Protein AF-A0A7J3W7U5-F1 (afdb_monomer)

Nearest PDB structures (foldseek):
  7qve-assembly1_c  TM=9.001E-01  e=1.166E-04  Spinacia oleracea
  8rvp-assembly1_W  TM=9.427E-01  e=3.334E-04  Saccharomyces cerevisiae
  8fz5-assembly1_J  TM=8.859E-01  e=5.279E-04  Bos taurus
  8g6f-assembly1_a  TM=8.539E-01  e=5.637E-04  Plasmodium falciparum Dd2
  8fz6-assembly1_Y  TM=8.909E-01  e=5.256E-03  Bos taurus

Secondary structure (DSSP, 8-state):
-------------EEEEEETTEEEEEE---EEETTEEEESS---EEEEETTEEEE--S-HHHHHHHHHHHHHHHHHHHHHHSSPPPHHHHHHHHHHHHH--

Radius of gyration: 16.0 Å; Cα contacts (8 Å, |Δi|>4): 111; chains: 1; bounding box: 32×31×54 Å

Foldseek 3Di:
DPPDPPQQQQVKDKDWDDDPVAIDIDIQQFGDDRPDGPDRGHDFWAAQDPRDIDGDDDDPVLVVVLSVVSNVVQVVCCVVVVDGDDRVNSVVVSVVSVVVD

Sequence (101 aa):
MYDGFKVLKTGTTTIGLVCKDGVVLASDTRVTMGFTVAHKRGRKIYQIDDHLAMTIAGTVAEGQNVVDMLRFYAKLYKVERNRPMPVSTASRLASQILYSN

pLDDT: mean 90.14, std 13.56, range [40.91, 98.56]

Mean predicted aligned error: 5.51 Å

Solvent-accessible surface area (backbone atoms only — not comparable to full-atom values): 6353 Å² total; per-residue (Å²): 138,80,81,69,88,71,80,73,79,70,80,58,50,71,49,77,44,85,53,98,92,48,73,49,80,49,61,59,27,62,34,59,57,87,95,41,78,74,36,73,76,42,86,40,73,44,79,49,53,99,93,41,69,49,73,60,72,77,64,64,66,65,44,49,55,52,49,52,51,50,30,50,51,38,52,50,39,26,68,77,66,74,43,82,62,54,69,71,56,53,52,51,51,49,51,50,56,65,68,77,107

Structure (mmCIF, N/CA/C/O backbone):
data_AF-A0A7J3W7U5-F1
#
_entry.id   AF-A0A7J3W7U5-F1
#
loop_
_atom_site.group_PDB
_atom_site.id
_atom_site.type_symbol
_atom_site.label_atom_id
_atom_site.label_alt_id
_atom_site.label_comp_id
_atom_site.label_asym_id
_atom_site.label_entity_id
_atom_site.label_seq_id
_atom_site.pdbx_PDB_ins_code
_atom_site.Cartn_x
_atom_site.Cartn_y
_atom_site.Cartn_z
_atom_site.occupancy
_atom_site.B_iso_or_equiv
_atom_site.auth_seq_id
_atom_site.auth_comp_id
_atom_site.auth_asym_id
_atom_site.auth_atom_id
_atom_site.pdbx_PDB_model_num
ATOM 1 N N . MET A 1 1 ? 10.745 17.808 -34.013 1.00 40.91 1 MET A N 1
ATOM 2 C CA . MET A 1 1 ? 10.442 16.364 -33.945 1.00 40.91 1 MET A CA 1
ATOM 3 C C . MET A 1 1 ? 10.285 15.992 -32.481 1.00 40.91 1 MET A C 1
ATOM 5 O O . MET A 1 1 ? 11.275 15.702 -31.828 1.00 40.91 1 MET A O 1
ATOM 9 N N . TYR A 1 2 ? 9.071 16.100 -31.946 1.00 43.38 2 TYR A N 1
ATOM 10 C CA . TYR A 1 2 ? 8.753 15.611 -30.607 1.00 43.38 2 TYR A CA 1
ATOM 11 C C . TYR A 1 2 ? 8.020 14.290 -30.797 1.00 43.38 2 TYR A C 1
ATOM 13 O O . TYR A 1 2 ? 6.822 14.287 -31.067 1.00 43.38 2 TYR A O 1
ATOM 21 N N . ASP A 1 3 ? 8.759 13.184 -30.755 1.00 49.81 3 ASP A N 1
ATOM 22 C CA . ASP A 1 3 ? 8.131 11.878 -30.589 1.00 49.81 3 ASP A CA 1
ATOM 23 C C . ASP A 1 3 ? 7.641 11.850 -29.139 1.00 49.81 3 ASP A C 1
ATOM 25 O O . ASP A 1 3 ? 8.437 11.919 -28.198 1.00 49.81 3 ASP A O 1
ATOM 29 N N . GLY A 1 4 ? 6.322 11.954 -28.968 1.00 48.53 4 GLY A N 1
ATOM 30 C CA . GLY A 1 4 ? 5.688 12.090 -27.663 1.00 48.53 4 GLY A CA 1
ATOM 31 C C . GLY A 1 4 ? 6.155 10.982 -26.728 1.00 48.53 4 GLY A C 1
ATOM 32 O O . GLY A 1 4 ? 6.359 9.854 -27.170 1.00 48.53 4 GLY A O 1
ATOM 33 N N . PHE A 1 5 ? 6.329 11.304 -25.442 1.00 54.91 5 PHE A N 1
ATOM 34 C CA . PHE A 1 5 ?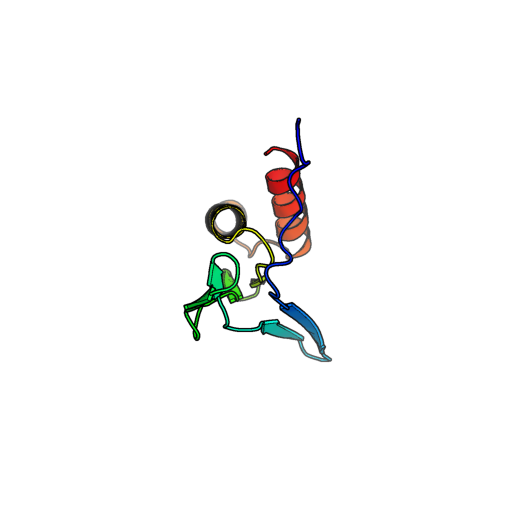 6.657 10.347 -24.384 1.00 54.91 5 PHE A CA 1
ATOM 35 C C . PHE A 1 5 ? 5.729 9.130 -24.467 1.00 54.91 5 PHE A C 1
ATOM 37 O O . PHE A 1 5 ? 4.622 9.112 -23.926 1.00 54.91 5 PHE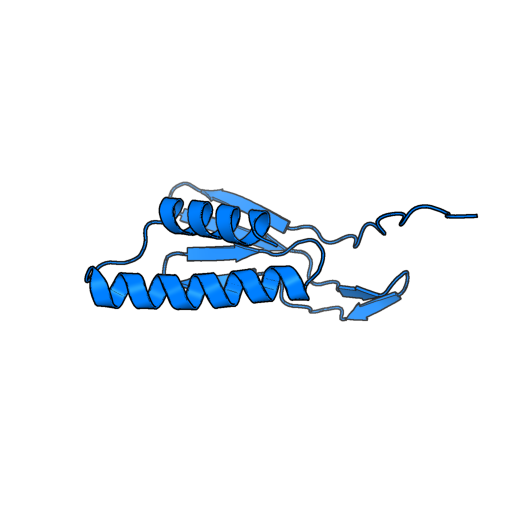 A O 1
ATOM 44 N N . LYS A 1 6 ? 6.172 8.093 -25.177 1.00 54.91 6 LYS A N 1
ATOM 45 C CA . LYS A 1 6 ? 5.457 6.834 -25.269 1.00 54.91 6 LYS A CA 1
ATOM 46 C C . LYS A 1 6 ? 5.610 6.200 -23.901 1.00 54.91 6 LYS A C 1
ATOM 48 O O . LYS A 1 6 ? 6.700 5.746 -23.560 1.00 54.91 6 LYS A O 1
ATOM 53 N N . VAL A 1 7 ? 4.543 6.227 -23.102 1.00 58.75 7 VAL A N 1
ATOM 54 C CA . VAL A 1 7 ? 4.512 5.590 -21.782 1.00 58.75 7 VAL A CA 1
ATOM 55 C C . VAL A 1 7 ? 4.921 4.133 -21.974 1.00 58.75 7 VAL A C 1
ATOM 57 O O . VAL A 1 7 ? 4.158 3.314 -22.494 1.00 58.75 7 VAL A O 1
ATOM 60 N N . LEU A 1 8 ? 6.164 3.817 -21.610 1.00 58.50 8 LEU A N 1
ATOM 61 C CA . LEU A 1 8 ? 6.649 2.450 -21.603 1.00 58.50 8 LEU A CA 1
ATOM 62 C C . LEU A 1 8 ? 5.818 1.722 -20.555 1.00 58.50 8 LEU A C 1
ATOM 64 O O . LEU A 1 8 ? 5.925 1.999 -19.361 1.00 58.50 8 LEU A O 1
ATOM 68 N N . LYS A 1 9 ? 4.948 0.812 -21.004 1.00 61.66 9 LYS A N 1
ATOM 69 C CA . LYS A 1 9 ? 4.211 -0.065 -20.096 1.00 61.66 9 LYS A CA 1
ATOM 70 C C . LYS A 1 9 ? 5.244 -0.825 -19.266 1.00 61.66 9 LYS A C 1
ATOM 72 O O . LYS A 1 9 ? 5.936 -1.694 -19.784 1.00 61.66 9 LYS A O 1
ATOM 77 N N . THR A 1 10 ? 5.327 -0.512 -17.977 1.00 66.00 10 THR A N 1
ATOM 78 C CA . THR A 1 10 ? 6.302 -1.093 -17.037 1.00 66.00 10 THR A CA 1
ATOM 79 C C . THR A 1 10 ? 6.035 -2.570 -16.726 1.00 66.00 10 THR A C 1
ATOM 81 O O . THR A 1 10 ? 6.762 -3.183 -15.950 1.00 66.00 10 THR A O 1
ATOM 84 N N . GLY A 1 11 ? 4.964 -3.153 -17.281 1.00 73.44 11 GLY A N 1
ATOM 85 C CA . GLY A 1 11 ? 4.585 -4.554 -17.083 1.00 73.44 11 GLY A CA 1
ATOM 86 C C . GLY A 1 11 ? 4.192 -4.904 -15.643 1.00 73.44 11 GLY A C 1
ATOM 87 O O . GLY A 1 11 ? 3.993 -6.074 -15.336 1.00 73.44 11 GLY A O 1
ATOM 88 N N . THR A 1 12 ? 4.080 -3.916 -14.751 1.00 86.06 12 THR A N 1
ATOM 89 C CA . THR A 1 12 ? 3.766 -4.146 -13.339 1.00 86.06 12 THR A CA 1
ATOM 90 C C . THR A 1 12 ? 2.278 -4.425 -13.161 1.00 86.06 12 THR A C 1
ATOM 92 O O . THR A 1 12 ? 1.447 -3.593 -13.514 1.00 86.06 12 THR A O 1
ATOM 95 N N . THR A 1 13 ? 1.953 -5.575 -12.569 1.00 91.56 13 THR A N 1
ATOM 96 C CA . THR A 1 13 ? 0.576 -5.955 -12.220 1.00 91.56 13 THR A CA 1
ATOM 97 C C . THR A 1 13 ? 0.402 -5.962 -10.703 1.00 91.56 13 THR A C 1
ATOM 99 O O . THR A 1 13 ? 1.251 -6.485 -9.973 1.00 91.56 13 THR A O 1
ATOM 102 N N . THR A 1 14 ? -0.695 -5.384 -10.219 1.00 95.06 14 THR A N 1
ATOM 103 C CA . THR A 1 14 ? -1.139 -5.465 -8.819 1.00 95.06 14 THR A CA 1
ATOM 104 C C . THR A 1 14 ? -2.604 -5.884 -8.793 1.00 95.06 14 THR A C 1
ATOM 106 O O . THR A 1 14 ? -3.344 -5.625 -9.742 1.00 95.06 14 THR A O 1
ATOM 109 N N . ILE A 1 15 ? -3.001 -6.586 -7.735 1.00 97.06 15 ILE A N 1
ATOM 110 C CA . ILE A 1 15 ? -4.359 -7.083 -7.528 1.00 97.06 15 ILE A CA 1
ATOM 111 C C . ILE A 1 15 ? -4.729 -6.847 -6.065 1.00 97.06 15 ILE A C 1
ATOM 113 O O . ILE A 1 15 ? -3.929 -7.115 -5.165 1.00 97.06 15 ILE A O 1
ATOM 117 N N . GLY A 1 16 ? -5.956 -6.379 -5.840 1.00 97.50 16 GLY A N 1
ATOM 118 C CA . GLY A 1 16 ? -6.623 -6.412 -4.544 1.00 97.50 16 GLY A CA 1
ATOM 119 C C . GLY A 1 16 ? -7.890 -7.256 -4.635 1.00 97.50 16 GLY A C 1
ATOM 120 O O . GLY A 1 16 ? -8.680 -7.075 -5.559 1.00 97.50 16 GLY A O 1
ATOM 121 N N . LEU A 1 17 ? -8.076 -8.176 -3.692 1.00 98.12 17 LEU A N 1
ATOM 122 C CA . LEU A 1 17 ? -9.245 -9.048 -3.599 1.00 98.12 17 LEU A CA 1
ATOM 123 C C . LEU A 1 17 ? -9.935 -8.836 -2.253 1.00 98.12 17 LEU A C 1
ATOM 125 O O . LEU A 1 17 ? -9.284 -8.887 -1.210 1.00 98.12 17 LEU A O 1
ATOM 129 N N . VAL A 1 18 ? -11.251 -8.632 -2.280 1.00 97.81 18 VAL A N 1
ATOM 130 C CA . VAL A 1 18 ? -12.088 -8.629 -1.077 1.00 97.81 18 VAL A CA 1
ATOM 131 C C . VAL A 1 18 ? -12.551 -10.055 -0.807 1.00 97.81 18 VAL A C 1
ATOM 133 O O . VAL A 1 18 ? -13.121 -10.709 -1.678 1.00 97.81 18 VAL A O 1
ATOM 136 N N . CYS A 1 19 ? -12.298 -10.523 0.407 1.00 97.44 19 CYS A N 1
ATOM 137 C CA . CYS A 1 19 ? -12.687 -11.830 0.914 1.00 97.44 19 CYS A CA 1
ATOM 138 C C . CYS A 1 19 ? -13.722 -11.658 2.037 1.00 97.44 19 CYS A C 1
ATOM 140 O O . CYS A 1 19 ? -13.980 -10.546 2.493 1.00 97.44 19 CYS A O 1
ATOM 142 N N . LYS A 1 20 ? -14.294 -12.770 2.515 1.00 97.44 20 LYS A N 1
ATOM 143 C CA . LYS A 1 20 ? -15.297 -12.763 3.594 1.00 97.44 20 LYS A CA 1
ATOM 144 C C . LYS A 1 20 ? -14.816 -12.024 4.853 1.00 97.44 20 LYS A C 1
ATOM 146 O O . LYS A 1 20 ? -15.547 -11.195 5.379 1.00 97.44 20 LYS A O 1
ATOM 151 N N . ASP A 1 21 ? -13.588 -12.308 5.287 1.00 96.06 21 ASP A N 1
ATOM 152 C CA . ASP A 1 21 ? -13.049 -11.847 6.575 1.00 96.06 21 ASP A CA 1
ATOM 153 C C . ASP A 1 21 ? -11.880 -10.855 6.418 1.00 96.06 21 ASP A C 1
ATOM 155 O O . ASP A 1 21 ? -11.122 -10.615 7.355 1.00 96.06 21 ASP A O 1
ATOM 159 N N . GLY A 1 22 ? -11.687 -10.287 5.223 1.00 96.12 22 GLY A N 1
ATOM 160 C CA . GLY A 1 22 ? -10.589 -9.351 4.990 1.00 96.12 22 GLY A CA 1
ATOM 161 C C . GLY A 1 22 ? -10.278 -9.103 3.523 1.00 96.12 22 GLY A C 1
ATOM 162 O O . GLY A 1 22 ? -11.105 -9.325 2.643 1.00 96.12 22 GLY A O 1
ATOM 163 N N . VAL A 1 23 ? -9.059 -8.638 3.259 1.00 97.88 23 VAL A N 1
ATOM 164 C CA . VAL A 1 23 ? -8.576 -8.339 1.908 1.00 97.88 23 VAL A CA 1
ATOM 165 C C . VAL A 1 23 ? -7.221 -8.989 1.656 1.00 97.88 23 VAL A C 1
ATOM 167 O O . VAL A 1 23 ? -6.411 -9.138 2.569 1.00 97.88 23 VAL A O 1
ATOM 170 N N . VAL A 1 24 ? -6.961 -9.346 0.401 1.00 97.88 24 VAL A N 1
ATOM 171 C CA . VAL A 1 24 ? -5.671 -9.867 -0.059 1.00 97.88 24 VAL A CA 1
ATOM 172 C C . VAL A 1 24 ? -5.098 -8.906 -1.088 1.00 97.88 24 VAL A C 1
ATOM 174 O O . VAL A 1 24 ? -5.781 -8.524 -2.035 1.00 97.88 24 VAL A O 1
ATOM 177 N N . LEU A 1 25 ? -3.830 -8.536 -0.915 1.00 98.06 25 LEU A N 1
ATOM 178 C CA . LEU A 1 25 ? -3.069 -7.770 -1.896 1.00 98.06 25 LEU A CA 1
ATOM 179 C C . LEU A 1 25 ? -1.983 -8.659 -2.499 1.00 98.06 25 LEU A C 1
ATOM 181 O O . LEU A 1 25 ? -1.253 -9.334 -1.774 1.00 98.06 25 LEU A O 1
ATOM 185 N N . ALA A 1 26 ? -1.850 -8.624 -3.819 1.00 96.75 26 ALA A N 1
ATOM 186 C CA . ALA A 1 26 ? -0.815 -9.334 -4.558 1.00 96.75 26 ALA A CA 1
ATOM 187 C C . ALA A 1 26 ? -0.203 -8.419 -5.623 1.00 96.75 26 ALA A C 1
ATOM 189 O O . ALA A 1 26 ? -0.858 -7.520 -6.149 1.00 96.75 26 ALA A O 1
ATOM 190 N N . SER A 1 27 ? 1.068 -8.630 -5.955 1.00 95.06 27 SER A N 1
ATOM 191 C CA . SER A 1 27 ? 1.729 -7.887 -7.026 1.00 95.06 27 SER A CA 1
ATOM 192 C C . SER A 1 27 ? 2.870 -8.692 -7.631 1.00 95.06 27 SER A C 1
ATOM 194 O O . SER A 1 27 ? 3.529 -9.461 -6.929 1.00 95.06 27 SER A O 1
ATOM 196 N N . ASP A 1 28 ? 3.120 -8.494 -8.928 1.00 93.25 28 ASP A N 1
ATOM 197 C CA . ASP A 1 28 ? 4.355 -8.962 -9.557 1.00 93.25 28 ASP A CA 1
ATOM 198 C C . ASP A 1 28 ? 5.567 -8.341 -8.838 1.00 93.25 28 ASP A C 1
ATOM 200 O O . ASP A 1 28 ? 5.546 -7.202 -8.370 1.00 93.25 28 ASP A O 1
ATOM 204 N N . THR A 1 29 ? 6.665 -9.079 -8.776 1.00 92.81 29 THR A N 1
ATOM 205 C CA . THR A 1 29 ? 7.923 -8.687 -8.140 1.00 92.81 29 THR A CA 1
ATOM 206 C C . THR A 1 29 ? 8.978 -8.199 -9.139 1.00 92.81 29 THR A C 1
ATOM 208 O O . THR A 1 29 ? 9.973 -7.594 -8.741 1.00 92.81 29 THR A O 1
ATOM 211 N N . ARG A 1 30 ? 8.745 -8.329 -10.448 1.00 91.81 30 ARG A N 1
ATOM 212 C CA . ARG A 1 30 ? 9.646 -7.818 -11.493 1.00 91.81 30 ARG A CA 1
ATOM 213 C C . ARG A 1 30 ? 9.742 -6.289 -11.499 1.00 91.81 30 ARG A C 1
ATOM 215 O O . ARG A 1 30 ? 8.729 -5.603 -11.416 1.00 91.81 30 ARG A O 1
ATOM 222 N N . VAL A 1 31 ? 10.949 -5.749 -11.623 1.00 88.69 31 VAL A N 1
ATOM 223 C CA . VAL A 1 31 ? 11.238 -4.323 -11.835 1.00 88.69 31 VAL A CA 1
ATOM 224 C C . VAL A 1 31 ? 12.016 -4.199 -13.133 1.00 88.69 31 VAL A C 1
ATOM 226 O O . VAL A 1 31 ? 13.034 -4.871 -13.314 1.00 88.69 31 VAL A O 1
ATOM 229 N N . THR A 1 32 ? 11.534 -3.357 -14.038 1.00 87.00 32 THR A N 1
ATOM 230 C CA . THR A 1 32 ? 12.115 -3.164 -15.368 1.00 87.00 32 THR A CA 1
ATOM 231 C C . THR A 1 32 ? 12.667 -1.754 -15.527 1.00 87.00 32 THR A C 1
ATOM 233 O O . THR A 1 32 ? 12.049 -0.794 -15.077 1.00 87.00 32 THR A O 1
ATOM 236 N N . MET A 1 33 ? 13.802 -1.634 -16.210 1.00 84.44 33 MET A N 1
ATOM 237 C CA . MET A 1 33 ? 14.369 -0.375 -16.684 1.00 84.44 33 MET A CA 1
ATOM 238 C C . MET A 1 33 ? 14.451 -0.463 -18.210 1.00 84.44 33 MET A C 1
ATOM 240 O O . MET A 1 33 ? 15.262 -1.215 -18.753 1.00 84.44 33 MET A O 1
ATOM 244 N N . GLY A 1 34 ? 13.542 0.225 -18.904 1.00 82.06 34 GLY A N 1
ATOM 245 C CA . GLY A 1 34 ? 13.328 0.009 -20.337 1.00 82.06 34 GLY A CA 1
ATOM 246 C C . GLY A 1 34 ? 12.926 -1.443 -20.624 1.00 82.06 34 GLY A C 1
ATOM 247 O O . GLY A 1 34 ? 11.974 -1.955 -20.038 1.00 82.06 34 GLY A O 1
ATOM 248 N N . PHE A 1 35 ? 13.679 -2.115 -21.495 1.00 82.88 35 PHE A N 1
ATOM 249 C CA . PHE A 1 35 ? 13.448 -3.516 -21.875 1.00 82.88 35 PHE A CA 1
ATOM 250 C C . PHE A 1 35 ? 14.176 -4.534 -20.980 1.00 82.88 35 PHE A C 1
ATOM 252 O O . PHE A 1 35 ? 14.031 -5.741 -21.172 1.00 82.88 35 PHE A O 1
ATOM 259 N N . THR A 1 36 ? 14.938 -4.069 -19.988 1.00 86.31 36 THR A N 1
ATOM 260 C CA . THR A 1 36 ? 15.763 -4.924 -19.128 1.00 86.31 36 THR A CA 1
ATOM 261 C C . THR A 1 36 ? 15.102 -5.136 -17.771 1.00 86.31 36 THR A C 1
ATOM 263 O O . THR A 1 36 ? 14.617 -4.193 -17.145 1.00 86.31 36 THR A O 1
ATOM 266 N N . VAL A 1 37 ? 15.120 -6.372 -17.262 1.00 89.75 37 VAL A N 1
ATOM 267 C CA . VAL A 1 37 ? 14.729 -6.661 -15.874 1.00 89.75 37 VAL A CA 1
ATOM 268 C C . VAL A 1 37 ? 15.858 -6.231 -14.941 1.00 89.75 37 VAL A C 1
ATOM 270 O O . VAL A 1 37 ? 16.830 -6.958 -14.761 1.00 89.75 37 VAL A O 1
ATOM 273 N N . ALA A 1 38 ? 15.711 -5.054 -14.339 1.00 89.50 38 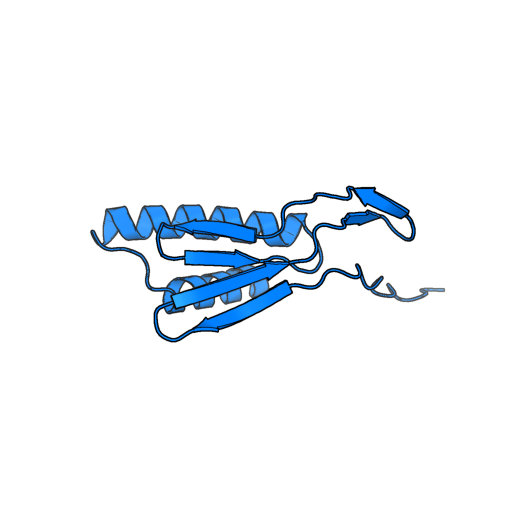ALA A N 1
ATOM 274 C CA . ALA A 1 38 ? 16.660 -4.501 -13.378 1.00 89.50 38 ALA A CA 1
ATOM 275 C C . ALA A 1 38 ? 16.654 -5.265 -12.044 1.00 89.50 38 ALA A C 1
ATOM 277 O O . ALA A 1 38 ? 17.691 -5.411 -11.405 1.00 89.50 38 ALA A O 1
ATOM 278 N N . HIS A 1 39 ? 15.494 -5.777 -11.615 1.00 90.69 39 HIS A N 1
ATOM 279 C CA . HIS A 1 39 ? 15.392 -6.564 -10.387 1.00 90.69 39 HIS A CA 1
ATOM 280 C C . HIS A 1 39 ? 14.236 -7.568 -10.454 1.00 90.69 39 HIS A C 1
ATOM 282 O O . HIS A 1 39 ? 13.161 -7.261 -10.962 1.00 90.69 39 HIS A O 1
ATOM 288 N N . LYS A 1 40 ? 14.426 -8.782 -9.923 1.00 90.69 40 LYS A N 1
ATOM 289 C CA . LYS A 1 40 ? 13.403 -9.848 -9.975 1.00 90.69 40 LYS A CA 1
ATOM 290 C C . LYS A 1 40 ? 12.499 -9.911 -8.743 1.00 90.69 40 LYS A C 1
ATOM 292 O O . LYS A 1 40 ? 11.456 -10.537 -8.814 1.00 90.69 40 LYS A O 1
ATOM 297 N N . ARG A 1 41 ? 12.905 -9.314 -7.617 1.00 91.88 41 ARG A N 1
ATOM 298 C CA . ARG A 1 41 ? 12.227 -9.423 -6.307 1.00 91.88 41 ARG A CA 1
ATOM 299 C C . ARG A 1 41 ? 11.886 -8.059 -5.696 1.00 91.88 41 ARG A C 1
ATOM 301 O O . ARG A 1 41 ? 12.081 -7.830 -4.510 1.00 91.88 41 ARG A O 1
ATOM 308 N N . GLY A 1 42 ? 11.494 -7.098 -6.526 1.00 89.94 42 GLY A N 1
ATOM 309 C CA . GLY A 1 42 ? 11.134 -5.758 -6.073 1.00 89.94 42 GLY A CA 1
ATOM 310 C C . GLY A 1 42 ? 9.832 -5.780 -5.282 1.00 89.94 42 GLY A C 1
ATOM 311 O O . GLY A 1 42 ? 8.815 -6.278 -5.769 1.00 89.94 42 GLY A O 1
ATOM 312 N N . ARG A 1 43 ? 9.865 -5.223 -4.071 1.00 91.19 43 ARG A N 1
ATOM 313 C CA . ARG A 1 43 ? 8.682 -5.064 -3.227 1.00 91.19 43 ARG A CA 1
ATOM 314 C C . ARG A 1 43 ? 7.769 -3.999 -3.826 1.00 91.19 43 ARG A C 1
ATOM 316 O O . ARG A 1 43 ? 8.240 -2.924 -4.171 1.00 91.19 43 ARG A O 1
ATOM 323 N N . LYS A 1 44 ? 6.475 -4.305 -3.925 1.00 93.50 44 LYS A N 1
ATOM 324 C CA . LYS A 1 44 ? 5.441 -3.364 -4.395 1.00 93.50 44 LYS A CA 1
ATOM 325 C C . LYS A 1 44 ? 4.220 -3.286 -3.489 1.00 93.50 44 LYS A C 1
ATOM 327 O O . LYS A 1 44 ? 3.296 -2.543 -3.787 1.00 93.50 44 LYS A O 1
ATOM 332 N N . ILE A 1 45 ? 4.218 -4.058 -2.404 1.00 96.62 45 ILE A N 1
ATOM 333 C CA . ILE A 1 45 ? 3.166 -4.080 -1.390 1.00 96.62 45 ILE A CA 1
ATOM 334 C C . ILE A 1 45 ? 3.743 -3.466 -0.119 1.00 96.62 45 ILE A C 1
ATOM 336 O O . ILE A 1 45 ? 4.768 -3.928 0.402 1.00 96.62 45 ILE A O 1
ATOM 340 N N . TYR A 1 46 ? 3.088 -2.423 0.372 1.00 97.50 46 TYR A N 1
ATOM 341 C CA . TYR A 1 46 ? 3.548 -1.612 1.486 1.00 97.50 46 TYR A CA 1
ATOM 342 C C . TYR A 1 46 ? 2.450 -1.516 2.534 1.00 97.50 46 TYR A C 1
ATOM 344 O O . TYR A 1 46 ? 1.337 -1.080 2.256 1.00 97.50 46 TYR A O 1
ATOM 352 N N . GLN A 1 47 ? 2.783 -1.916 3.756 1.00 97.88 47 GLN A N 1
ATOM 353 C CA . GLN A 1 47 ? 1.925 -1.696 4.910 1.00 97.88 47 GLN A CA 1
ATOM 354 C C . GLN A 1 47 ? 1.978 -0.216 5.308 1.00 97.88 47 GLN A C 1
ATOM 356 O O . GLN A 1 47 ? 3.070 0.370 5.350 1.00 97.88 47 GLN A O 1
ATOM 361 N N . ILE A 1 48 ? 0.811 0.364 5.583 1.00 98.31 48 ILE A N 1
ATOM 362 C CA . ILE A 1 48 ? 0.630 1.752 6.022 1.00 98.31 48 ILE A CA 1
ATOM 363 C C . ILE A 1 48 ? 0.331 1.800 7.525 1.00 98.31 48 ILE A C 1
ATOM 365 O O . ILE A 1 48 ? 0.971 2.563 8.243 1.00 98.31 48 ILE A O 1
ATOM 369 N N . ASP A 1 49 ? -0.593 0.956 7.986 1.00 98.06 49 ASP A N 1
ATOM 370 C CA . ASP A 1 49 ? -0.956 0.738 9.393 1.00 98.06 49 ASP A CA 1
ATOM 371 C C . ASP A 1 49 ? -1.350 -0.744 9.573 1.00 98.06 49 ASP A C 1
ATOM 373 O O . ASP A 1 49 ? -1.339 -1.513 8.607 1.00 98.06 49 ASP A O 1
ATOM 377 N N . ASP A 1 50 ? -1.695 -1.169 10.784 1.00 96.69 50 ASP A N 1
ATOM 378 C CA . ASP A 1 50 ? -2.037 -2.568 11.094 1.00 96.69 50 ASP A CA 1
ATOM 379 C C . ASP A 1 50 ? -3.223 -3.099 10.261 1.00 96.69 50 ASP A C 1
ATOM 381 O O . ASP A 1 50 ? -3.247 -4.268 9.882 1.00 96.69 50 ASP A O 1
ATOM 385 N N . HIS A 1 51 ? -4.181 -2.233 9.913 1.00 97.25 51 HIS A N 1
ATOM 386 C CA . HIS A 1 51 ? -5.388 -2.558 9.137 1.00 97.25 51 HIS A CA 1
ATOM 387 C C . HIS A 1 51 ? -5.391 -1.977 7.711 1.00 97.25 51 HIS A C 1
ATOM 389 O O . HIS A 1 51 ? -6.428 -1.994 7.044 1.00 97.25 51 HIS A O 1
ATOM 395 N N . LEU A 1 52 ? -4.270 -1.416 7.240 1.00 98.00 52 LEU A N 1
ATOM 396 C CA . LEU A 1 52 ? -4.202 -0.675 5.976 1.00 98.00 52 LEU A CA 1
ATOM 397 C C . LEU A 1 52 ? -2.893 -0.941 5.223 1.00 98.00 52 LEU A C 1
ATOM 399 O O . LEU A 1 52 ? -1.795 -0.756 5.748 1.00 98.00 52 LEU A O 1
ATOM 403 N N . ALA A 1 53 ? -3.005 -1.287 3.943 1.00 98.00 53 ALA A N 1
ATOM 404 C CA . ALA A 1 53 ? -1.873 -1.484 3.045 1.00 98.00 53 ALA A CA 1
ATOM 405 C C . ALA A 1 53 ? -2.180 -0.959 1.634 1.00 98.00 53 ALA A C 1
ATOM 407 O O . ALA A 1 53 ? -3.337 -0.780 1.259 1.00 98.00 53 ALA A O 1
ATOM 408 N N . MET A 1 54 ? -1.127 -0.719 0.855 1.00 96.94 54 MET A N 1
ATOM 409 C CA . MET A 1 54 ? -1.184 -0.182 -0.504 1.00 96.94 54 MET A CA 1
ATOM 410 C C . MET A 1 54 ? -0.245 -0.962 -1.431 1.00 96.94 54 MET A C 1
ATOM 412 O O . MET A 1 54 ? 0.819 -1.428 -1.014 1.00 96.94 54 MET A O 1
ATOM 416 N N . THR A 1 55 ? -0.618 -1.070 -2.708 1.00 96.50 55 THR A N 1
ATOM 417 C CA . THR A 1 55 ? 0.269 -1.551 -3.778 1.00 96.50 55 THR A CA 1
ATOM 418 C C . THR A 1 55 ? 0.622 -0.439 -4.761 1.00 96.50 55 THR A C 1
ATOM 420 O O . THR A 1 55 ? -0.193 0.457 -4.960 1.00 96.50 55 THR A O 1
ATOM 423 N N . ILE A 1 56 ? 1.777 -0.528 -5.428 1.00 93.56 56 ILE A N 1
ATOM 424 C CA . ILE A 1 56 ? 2.216 0.452 -6.437 1.00 93.56 56 ILE A CA 1
ATOM 425 C C . ILE A 1 56 ? 2.320 -0.201 -7.824 1.00 93.56 56 ILE A C 1
ATOM 427 O O . ILE A 1 56 ? 2.978 -1.231 -7.979 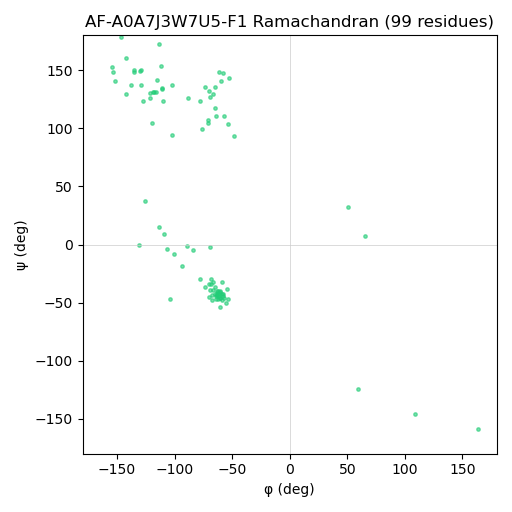1.00 93.56 56 ILE A O 1
ATOM 431 N N . ALA A 1 57 ? 1.737 0.445 -8.838 1.00 90.31 57 ALA A N 1
ATOM 432 C CA . ALA A 1 57 ? 2.038 0.222 -10.252 1.00 90.31 57 ALA A CA 1
ATOM 433 C C . ALA A 1 57 ? 2.316 1.561 -10.940 1.00 90.31 57 ALA A C 1
ATOM 435 O O . ALA A 1 57 ? 1.606 2.532 -10.704 1.00 90.31 57 ALA A O 1
ATOM 436 N N . GLY A 1 58 ? 3.343 1.596 -11.791 1.00 87.06 58 GLY A N 1
ATOM 437 C CA . GLY A 1 58 ? 3.836 2.827 -12.415 1.00 87.06 58 GLY A CA 1
ATOM 438 C C . GLY A 1 58 ? 5.194 3.239 -11.853 1.00 87.06 58 GLY A C 1
ATOM 439 O O . GLY A 1 58 ? 6.019 2.376 -11.534 1.00 87.06 58 GLY A O 1
ATOM 440 N N . THR A 1 59 ? 5.438 4.545 -11.759 1.00 87.00 59 THR A N 1
ATOM 441 C CA . THR A 1 59 ? 6.687 5.100 -11.229 1.00 87.00 59 THR A CA 1
ATOM 442 C C . THR A 1 59 ? 6.833 4.755 -9.749 1.00 87.00 59 THR A C 1
ATOM 444 O O . THR A 1 59 ? 6.038 5.170 -8.907 1.00 87.00 59 THR A O 1
ATOM 447 N N . VAL A 1 60 ? 7.876 3.994 -9.411 1.00 84.94 60 VAL A N 1
ATOM 448 C CA . VAL A 1 60 ? 8.085 3.518 -8.033 1.00 84.94 60 VAL A CA 1
ATOM 449 C C . VAL A 1 60 ? 8.309 4.683 -7.065 1.00 84.94 60 VAL A C 1
ATOM 451 O O . VAL A 1 60 ? 7.749 4.663 -5.973 1.00 84.94 60 VAL A O 1
ATOM 454 N N . ALA A 1 61 ? 9.065 5.706 -7.476 1.00 88.56 61 ALA A N 1
ATOM 455 C CA . ALA A 1 61 ? 9.377 6.861 -6.632 1.00 88.56 61 ALA A CA 1
ATOM 456 C C . ALA A 1 61 ? 8.119 7.649 -6.219 1.00 88.56 61 ALA A C 1
ATOM 458 O O . ALA A 1 61 ? 7.925 7.918 -5.036 1.00 88.56 61 ALA A O 1
ATOM 459 N N . GLU A 1 62 ? 7.224 7.948 -7.166 1.00 90.12 62 GLU A N 1
ATOM 460 C CA . GLU A 1 62 ? 5.961 8.654 -6.891 1.00 90.12 62 GLU A CA 1
ATOM 461 C C . GLU A 1 62 ? 5.084 7.859 -5.918 1.00 90.12 62 GLU A C 1
ATOM 463 O O . GLU A 1 62 ? 4.592 8.393 -4.924 1.00 90.12 62 GLU A O 1
ATOM 468 N N . GLY A 1 63 ? 4.944 6.550 -6.151 1.00 93.06 63 GLY A N 1
ATOM 469 C CA . GLY A 1 63 ? 4.171 5.692 -5.259 1.00 93.06 63 GLY A CA 1
ATOM 470 C C . GLY A 1 63 ? 4.777 5.579 -3.855 1.00 93.06 63 GLY A C 1
ATOM 471 O O . GLY A 1 63 ? 4.033 5.534 -2.877 1.00 93.06 63 GLY A O 1
ATOM 472 N N . GLN A 1 64 ? 6.108 5.552 -3.728 1.00 94.00 64 GLN A N 1
ATOM 473 C CA . GLN A 1 64 ? 6.780 5.517 -2.425 1.00 94.00 64 GLN A CA 1
ATOM 474 C C . GLN A 1 64 ? 6.562 6.813 -1.636 1.00 94.00 64 GLN A C 1
ATOM 476 O O . GLN A 1 64 ? 6.270 6.738 -0.444 1.00 94.00 64 GLN A O 1
ATOM 481 N N . ASN A 1 65 ? 6.581 7.972 -2.300 1.00 95.69 65 ASN A N 1
ATOM 482 C CA . ASN A 1 65 ? 6.248 9.246 -1.658 1.00 95.69 65 ASN A CA 1
ATOM 483 C C . ASN A 1 65 ? 4.823 9.234 -1.083 1.00 95.69 65 ASN A C 1
ATOM 485 O O . ASN A 1 65 ? 4.601 9.665 0.051 1.00 95.69 65 ASN A O 1
ATOM 489 N N . VAL A 1 66 ? 3.854 8.685 -1.826 1.00 97.12 66 VAL A N 1
ATOM 490 C CA . VAL A 1 66 ? 2.476 8.530 -1.330 1.00 97.12 66 VAL A CA 1
ATOM 491 C C . VAL A 1 66 ? 2.423 7.586 -0.126 1.00 97.12 66 VAL A C 1
ATOM 493 O O . VAL A 1 66 ? 1.767 7.901 0.865 1.00 97.12 66 VAL A O 1
ATOM 496 N N . VAL A 1 67 ? 3.136 6.456 -0.168 1.00 97.69 67 VAL A N 1
ATOM 497 C CA . VAL A 1 67 ? 3.223 5.506 0.957 1.00 97.69 67 VAL A CA 1
ATOM 498 C C . VAL 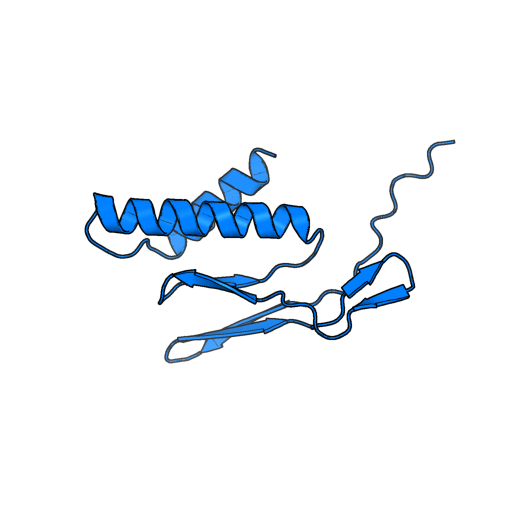A 1 67 ? 3.752 6.181 2.224 1.00 97.69 67 VAL A C 1
ATOM 500 O O . VAL A 1 67 ? 3.179 5.991 3.300 1.00 97.69 67 VAL A O 1
ATOM 503 N N . ASP A 1 68 ? 4.818 6.970 2.116 1.00 97.69 68 ASP A N 1
ATOM 504 C CA . ASP A 1 68 ? 5.439 7.615 3.272 1.00 97.69 68 ASP A CA 1
ATOM 505 C C . ASP A 1 68 ? 4.547 8.711 3.864 1.00 97.69 68 ASP A C 1
ATOM 507 O O . ASP A 1 68 ? 4.378 8.773 5.086 1.00 97.69 68 ASP A O 1
ATOM 511 N N . MET A 1 69 ? 3.867 9.495 3.021 1.00 98.12 69 MET A N 1
ATOM 512 C CA . MET A 1 69 ? 2.865 10.451 3.496 1.00 98.12 69 MET A CA 1
ATOM 513 C C . MET A 1 69 ? 1.676 9.764 4.166 1.00 98.12 69 MET A C 1
ATOM 515 O O . MET A 1 69 ? 1.268 10.170 5.253 1.00 98.12 69 MET A O 1
ATOM 519 N N . LEU A 1 70 ? 1.139 8.690 3.581 1.00 98.38 70 LEU A N 1
ATOM 520 C CA . LEU A 1 70 ? 0.040 7.944 4.196 1.00 98.38 70 LEU A CA 1
ATOM 521 C C . LEU A 1 70 ? 0.434 7.372 5.562 1.00 98.38 70 LEU A C 1
ATOM 523 O O . LEU A 1 70 ? -0.359 7.446 6.497 1.00 98.38 70 LEU A O 1
ATOM 527 N N . ARG A 1 71 ? 1.660 6.857 5.715 1.00 98.56 71 ARG A N 1
ATOM 528 C CA . ARG A 1 71 ? 2.178 6.390 7.014 1.00 98.56 71 ARG A CA 1
ATOM 529 C C . ARG A 1 71 ? 2.278 7.517 8.031 1.00 98.56 71 ARG A C 1
ATOM 531 O O . ARG A 1 71 ? 1.915 7.319 9.189 1.00 98.56 71 ARG A O 1
ATOM 538 N N . PHE A 1 72 ? 2.779 8.679 7.614 1.00 98.38 72 PHE A N 1
ATOM 539 C CA . PHE A 1 72 ? 2.876 9.853 8.476 1.00 98.38 72 PHE A CA 1
ATOM 54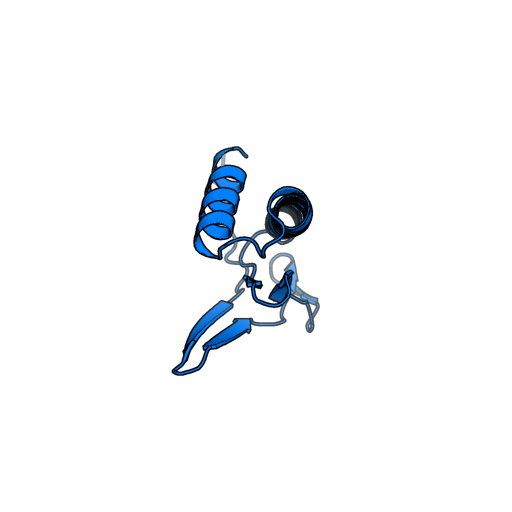0 C C . PHE A 1 72 ? 1.492 10.285 8.973 1.00 98.38 72 PHE A C 1
ATOM 542 O O . PHE A 1 72 ? 1.257 10.335 10.181 1.00 98.38 72 PHE A O 1
ATOM 549 N N . TYR A 1 73 ? 0.550 10.507 8.057 1.00 98.38 73 TYR A N 1
ATOM 550 C CA . TYR A 1 73 ? -0.791 10.962 8.410 1.00 98.38 73 TYR A CA 1
ATOM 551 C C . TYR A 1 73 ? -1.604 9.902 9.162 1.00 98.38 73 TYR A C 1
ATOM 553 O O . TYR A 1 73 ? -2.361 10.265 10.058 1.00 98.38 73 TYR A O 1
ATOM 561 N N . ALA A 1 74 ? -1.441 8.607 8.869 1.00 98.56 74 ALA A N 1
ATOM 562 C CA . ALA A 1 74 ? -2.081 7.532 9.633 1.00 98.56 74 ALA A CA 1
ATOM 563 C C . ALA A 1 74 ? -1.633 7.543 11.102 1.00 98.56 74 ALA A C 1
ATOM 565 O O . ALA A 1 74 ? -2.473 7.502 12.005 1.00 98.56 74 ALA A O 1
ATOM 566 N N . LYS A 1 75 ? -0.322 7.679 11.350 1.00 98.31 75 LYS A N 1
ATOM 567 C CA . LYS A 1 75 ? 0.229 7.801 12.707 1.00 98.31 75 LYS A CA 1
ATOM 568 C C . LYS A 1 75 ? -0.256 9.068 13.404 1.00 98.31 75 LYS A C 1
ATOM 570 O O . LYS A 1 75 ? -0.702 8.984 14.545 1.00 98.31 75 LYS A O 1
ATOM 575 N N . LEU A 1 76 ? -0.215 10.212 12.719 1.00 98.50 76 LEU A N 1
ATOM 576 C CA . LEU A 1 76 ? -0.695 11.480 13.268 1.00 98.50 76 LEU A CA 1
ATOM 577 C C . LEU A 1 76 ? -2.176 11.392 13.658 1.00 98.50 76 LEU A C 1
ATOM 579 O O . LEU A 1 76 ? -2.536 11.708 14.786 1.00 98.50 76 LEU A O 1
ATOM 583 N N . TYR A 1 77 ? -3.020 10.861 12.771 1.00 98.44 77 TYR A N 1
ATOM 584 C CA . TYR A 1 77 ? -4.442 10.654 13.039 1.00 98.44 77 TYR A CA 1
ATOM 585 C C . TYR A 1 77 ? -4.672 9.770 14.267 1.00 98.44 77 TYR A C 1
ATOM 587 O O . TYR A 1 77 ? -5.531 10.077 15.092 1.00 98.44 77 TYR A O 1
ATOM 595 N N . LYS A 1 78 ? -3.899 8.684 14.409 1.00 97.75 78 LYS A N 1
ATOM 596 C CA . LYS A 1 78 ? -3.989 7.774 15.559 1.00 97.75 78 LYS A CA 1
ATOM 597 C C . LYS A 1 78 ? -3.649 8.486 16.867 1.00 97.75 78 LYS A C 1
ATOM 599 O O . LYS A 1 78 ? -4.353 8.274 17.848 1.00 97.75 78 LYS A O 1
ATOM 604 N N . VAL A 1 79 ? -2.637 9.357 16.863 1.00 98.06 79 VAL A N 1
ATOM 605 C CA . VAL A 1 79 ? -2.253 10.182 18.022 1.00 98.06 79 VAL A CA 1
ATOM 606 C C . VAL A 1 79 ? -3.327 11.223 18.349 1.00 98.06 79 VAL A C 1
ATOM 608 O O . VAL A 1 79 ? -3.742 11.332 19.496 1.00 98.06 79 VAL A O 1
ATOM 611 N N . GLU A 1 80 ? -3.826 11.957 17.355 1.00 98.31 80 GLU A N 1
ATOM 612 C CA . GLU A 1 80 ? -4.788 13.049 17.568 1.00 98.31 80 GLU A CA 1
ATOM 613 C C . GLU A 1 80 ? -6.199 12.569 17.922 1.00 98.31 80 GLU A C 1
ATOM 615 O O . GLU A 1 80 ? -6.923 13.218 18.675 1.00 98.31 80 GLU A O 1
ATOM 620 N N . ARG A 1 81 ? -6.635 11.458 17.323 1.00 97.50 81 ARG A N 1
ATOM 621 C CA . ARG A 1 81 ? -8.017 10.960 17.425 1.00 97.50 81 ARG A CA 1
ATOM 622 C C . ARG A 1 81 ? -8.147 9.738 18.320 1.00 97.50 81 ARG A C 1
ATOM 624 O O . ARG A 1 81 ? -9.263 9.255 18.501 1.00 97.50 81 ARG A O 1
ATOM 631 N N . ASN A 1 82 ? -7.027 9.230 18.832 1.00 97.50 82 ASN A N 1
ATOM 632 C CA . ASN A 1 82 ? -6.937 8.032 19.661 1.00 97.50 82 ASN A CA 1
ATOM 633 C C . ASN A 1 82 ? -7.653 6.806 19.053 1.00 97.50 82 ASN A C 1
ATOM 635 O O . ASN A 1 82 ? -8.229 5.979 19.757 1.00 97.50 82 ASN A O 1
ATOM 639 N N . ARG A 1 83 ? -7.671 6.716 17.717 1.00 97.75 83 ARG A N 1
ATOM 640 C CA . ARG A 1 83 ? -8.264 5.611 16.952 1.00 97.75 83 ARG A CA 1
ATOM 641 C C . ARG A 1 83 ? -7.588 5.480 15.582 1.00 97.75 83 ARG A C 1
ATOM 643 O O . ARG A 1 83 ? -7.126 6.495 15.059 1.00 97.75 83 ARG A O 1
ATOM 650 N N . PRO A 1 84 ? -7.552 4.286 14.965 1.00 98.25 84 PRO A N 1
ATOM 651 C CA . PRO A 1 84 ? -6.951 4.111 13.645 1.00 98.25 84 PRO A CA 1
ATOM 652 C C . PRO A 1 84 ? -7.648 4.949 12.563 1.00 98.25 84 PRO A C 1
ATOM 654 O O . PRO A 1 84 ? -8.862 5.175 12.616 1.00 98.25 84 PRO A O 1
ATOM 657 N N . MET A 1 85 ? -6.886 5.395 11.562 1.00 98.38 85 MET A N 1
ATOM 658 C CA . MET A 1 85 ? -7.433 6.136 10.423 1.00 98.38 85 MET A CA 1
ATOM 659 C C . MET A 1 85 ? -8.351 5.230 9.580 1.00 98.38 85 MET A C 1
ATOM 661 O O . MET A 1 85 ? -7.917 4.154 9.167 1.00 98.38 85 MET A O 1
ATOM 665 N N . PRO A 1 86 ? -9.592 5.641 9.253 1.00 98.31 86 PRO A N 1
ATOM 666 C CA . PRO A 1 86 ? -10.442 4.875 8.345 1.00 98.31 86 PRO A CA 1
ATOM 667 C C . PRO A 1 86 ? -9.806 4.707 6.958 1.00 98.31 86 PRO A C 1
ATOM 669 O O . PRO A 1 86 ? -9.248 5.658 6.408 1.00 98.31 86 PRO A O 1
ATOM 672 N N . VAL A 1 87 ? -9.959 3.527 6.346 1.00 97.94 87 VAL A N 1
ATOM 673 C CA . VAL A 1 87 ? -9.435 3.229 4.995 1.00 97.94 87 VAL A CA 1
ATOM 674 C C . VAL A 1 87 ? -9.927 4.246 3.957 1.00 97.94 87 VAL A C 1
ATOM 676 O O . VAL A 1 87 ? -9.157 4.683 3.108 1.00 97.94 87 VAL A O 1
ATOM 679 N N . SER A 1 88 ? -11.183 4.689 4.063 1.00 98.19 88 SER A N 1
ATOM 680 C CA . SER A 1 88 ? -11.780 5.702 3.180 1.00 98.19 88 SER A CA 1
ATOM 681 C C . SER A 1 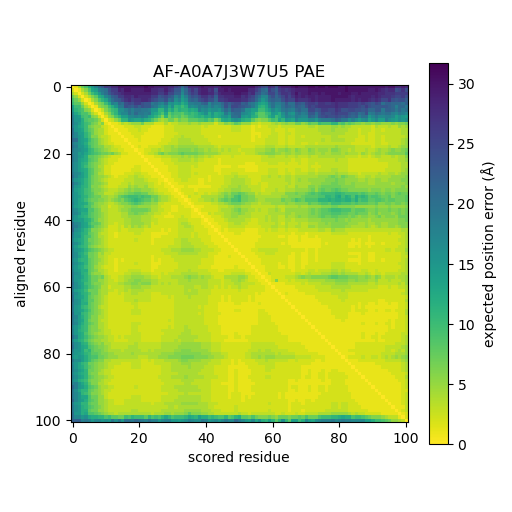88 ? -11.150 7.092 3.324 1.00 98.19 88 SER A C 1
ATOM 683 O O . SER A 1 88 ? -11.058 7.847 2.356 1.00 98.19 88 SER A O 1
ATOM 685 N N . THR A 1 89 ? -10.692 7.447 4.526 1.00 98.25 89 THR A N 1
ATOM 686 C CA . THR A 1 89 ? -9.941 8.686 4.756 1.00 98.25 89 THR A CA 1
ATOM 687 C C . THR A 1 89 ? -8.562 8.588 4.117 1.00 98.25 89 THR A C 1
ATOM 689 O O . THR A 1 89 ? -8.166 9.502 3.396 1.00 98.25 89 THR A O 1
ATOM 692 N N . ALA A 1 90 ? -7.869 7.462 4.310 1.00 98.25 90 ALA A N 1
ATOM 693 C CA . ALA A 1 90 ? -6.569 7.224 3.694 1.00 98.25 90 ALA A CA 1
ATOM 694 C C . ALA A 1 90 ? -6.648 7.227 2.158 1.00 98.25 90 ALA A C 1
ATOM 696 O O . ALA A 1 90 ? -5.817 7.855 1.507 1.00 98.25 90 ALA A O 1
ATOM 697 N N . SER A 1 91 ? -7.672 6.598 1.566 1.00 97.75 91 SER A N 1
ATOM 698 C CA . SER A 1 91 ? -7.861 6.599 0.111 1.00 97.75 91 SER A CA 1
ATOM 699 C C . SER A 1 91 ? -8.115 8.004 -0.431 1.00 97.75 91 SER A C 1
ATOM 701 O O . SER A 1 91 ? -7.544 8.380 -1.449 1.00 97.75 91 SER A O 1
ATOM 703 N N . ARG A 1 92 ? -8.924 8.813 0.267 1.00 98.12 92 ARG A N 1
ATOM 704 C CA . ARG A 1 92 ? -9.189 10.204 -0.126 1.00 98.12 92 ARG A CA 1
ATOM 705 C C . ARG A 1 92 ? -7.930 11.067 -0.041 1.00 98.12 92 ARG A C 1
ATOM 707 O O . ARG A 1 92 ? -7.673 11.844 -0.956 1.00 98.12 92 ARG A O 1
ATOM 714 N N . LEU A 1 93 ? -7.144 10.907 1.022 1.00 97.81 93 LEU A N 1
ATOM 715 C CA . LEU A 1 93 ? -5.860 11.587 1.178 1.00 97.81 93 LEU A CA 1
ATOM 716 C C . LEU A 1 93 ? -4.884 11.194 0.061 1.00 97.81 93 LEU A C 1
ATOM 718 O O . LEU A 1 93 ? -4.271 12.070 -0.540 1.00 97.81 93 LEU A O 1
ATOM 722 N N . ALA A 1 94 ? -4.795 9.903 -0.278 1.00 97.25 94 ALA A N 1
ATOM 723 C CA . ALA A 1 94 ? -3.985 9.433 -1.401 1.00 97.25 94 ALA A CA 1
ATOM 724 C C . ALA A 1 94 ? -4.416 10.083 -2.726 1.00 97.25 94 ALA A C 1
ATOM 726 O O . ALA A 1 94 ? -3.567 10.553 -3.477 1.00 97.25 94 ALA A O 1
ATOM 727 N N . SER A 1 95 ? -5.725 10.172 -2.994 1.00 96.69 95 SER A N 1
ATOM 728 C CA . SER A 1 95 ? -6.241 10.864 -4.182 1.00 96.69 95 SER A CA 1
ATOM 729 C C . SER A 1 95 ? -5.859 12.345 -4.210 1.00 96.69 95 SER A C 1
ATOM 731 O O . SER A 1 95 ? -5.492 12.849 -5.264 1.00 96.69 95 SER A O 1
ATOM 733 N N . GLN A 1 96 ? -5.916 13.042 -3.072 1.00 96.69 96 GLN A N 1
ATOM 734 C CA . GLN A 1 96 ? -5.524 14.453 -2.990 1.00 96.69 96 GLN A CA 1
ATOM 735 C C . GLN A 1 96 ? -4.023 14.651 -3.207 1.00 96.69 96 GLN A C 1
ATOM 737 O O . GLN A 1 96 ? -3.632 15.536 -3.961 1.00 96.69 96 GLN A O 1
ATOM 742 N N . ILE A 1 97 ? -3.195 13.802 -2.593 1.00 95.31 97 ILE A N 1
ATOM 743 C CA . ILE A 1 97 ? -1.744 13.777 -2.800 1.00 95.31 97 ILE A CA 1
ATOM 744 C C . ILE A 1 97 ? -1.422 13.600 -4.284 1.00 95.31 97 ILE A C 1
ATOM 746 O O . ILE A 1 97 ? -0.644 14.366 -4.838 1.00 95.31 97 ILE A O 1
ATOM 750 N N . LEU A 1 98 ? -2.027 12.599 -4.927 1.00 93.00 98 LEU A N 1
ATOM 751 C CA . LEU A 1 98 ? -1.763 12.285 -6.331 1.00 93.00 98 LEU A CA 1
ATOM 752 C C . LEU A 1 98 ? -2.279 13.364 -7.285 1.00 93.00 98 LEU A C 1
ATOM 754 O O . LEU A 1 98 ? -1.706 13.535 -8.347 1.00 93.00 98 LEU A O 1
ATOM 758 N N . TYR A 1 99 ? -3.348 14.076 -6.923 1.00 93.06 99 TYR A N 1
ATOM 759 C CA . TYR A 1 99 ? -3.883 15.172 -7.732 1.00 93.06 99 TYR A CA 1
ATOM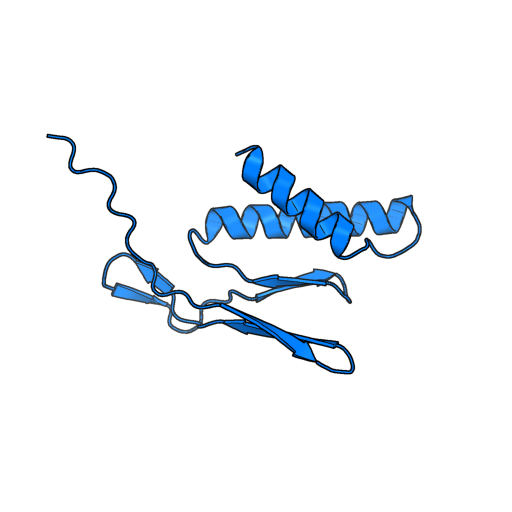 760 C C . TYR A 1 99 ? -3.069 16.468 -7.607 1.00 93.06 99 TYR A C 1
ATOM 762 O O . TYR A 1 99 ? -3.066 17.288 -8.517 1.00 93.06 99 TYR A O 1
ATOM 770 N N . SER A 1 100 ? -2.430 16.687 -6.456 1.00 86.88 100 SER A N 1
ATOM 771 C CA . SER A 1 100 ? -1.689 17.918 -6.162 1.00 86.88 100 SER A CA 1
ATOM 772 C C . SER A 1 100 ? -0.248 17.924 -6.694 1.00 86.88 100 SER A C 1
ATOM 774 O O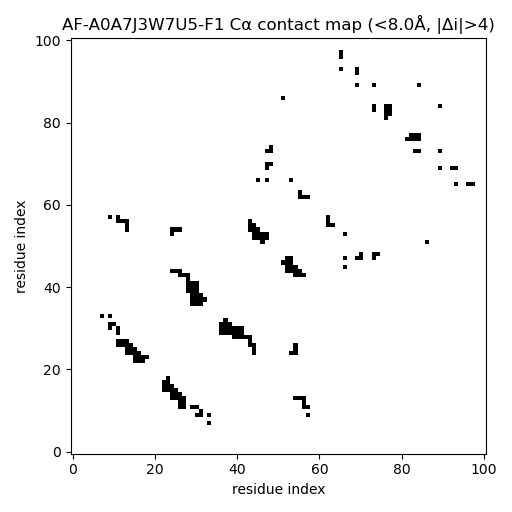 . SER A 1 100 ? 0.431 18.939 -6.523 1.00 86.88 100 SER A O 1
ATOM 776 N N . ASN A 1 101 ? 0.224 16.814 -7.267 1.00 60.12 101 ASN A N 1
ATOM 777 C CA . ASN A 1 101 ? 1.534 16.687 -7.913 1.00 60.12 101 ASN A CA 1
ATOM 778 C C . ASN A 1 101 ? 1.367 16.676 -9.433 1.00 60.12 101 ASN A C 1
ATOM 780 O O . ASN A 1 101 ? 2.272 17.209 -10.110 1.00 60.12 101 ASN A O 1
#